Protein AF-A0A9X0GYL8-F1 (afdb_monomer_lite)

InterPro domains:
  IPR014158 Type IV secretion system protein VirB5-like [PF07996] (10-96)
  IPR023220 Type IV secretion system VirB5 superfamily [G3DSA:1.20.58.430] (1-98)

Sequence (113 aa):
RDRYGLTSDNASVQQKFDQMMSVADALERNYNASTERVKNAEFLRARLNEVTTPQQKEDLQLRYQQELIEQQNQQMRLANMQMLQQQQEKMENEKRAQDISDFYFGKSTVMPQ

Secondary structure (DSSP, 8-state):
-TTTT---SSHHHHHHHHHHHHHHHHHHHHHHHHHHHHHHHHHHHHHHTT--SHHHHHHHHHHHHHHHHHHHHHHHHHHHHHHHHHHHHHHHHHHHHHHHHHHHTTS--SPP-

Structure (mmCIF, N/CA/C/O backbone):
data_AF-A0A9X0GYL8-F1
#
_entry.id   AF-A0A9X0GYL8-F1
#
loop_
_atom_site.group_PDB
_atom_site.id
_atom_site.type_symbol
_atom_site.label_atom_id
_atom_site.label_alt_id
_atom_site.label_comp_id
_atom_site.label_asym_id
_atom_site.label_entity_id
_atom_site.label_seq_id
_atom_site.pdbx_PDB_ins_code
_atom_site.Cartn_x
_atom_site.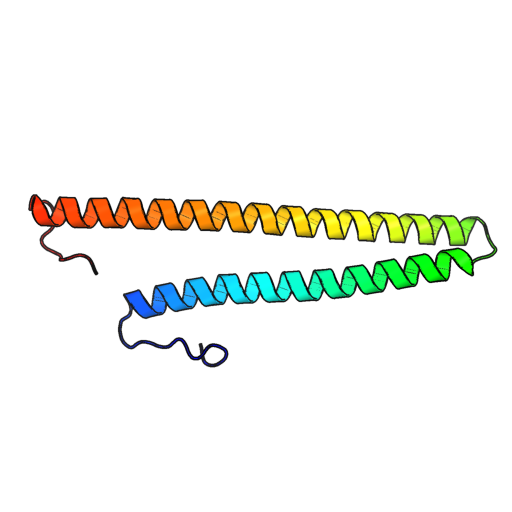Cartn_y
_atom_site.Cartn_z
_atom_site.occupancy
_atom_site.B_iso_or_equiv
_atom_site.auth_seq_id
_atom_site.auth_comp_id
_atom_site.auth_asym_id
_atom_site.auth_atom_id
_atom_site.pdbx_PDB_model_num
ATOM 1 N N . ARG A 1 1 ? -0.149 -13.325 -14.781 1.00 67.69 1 ARG A N 1
ATOM 2 C CA . ARG A 1 1 ? -0.140 -13.263 -16.261 1.00 67.69 1 ARG A CA 1
ATOM 3 C C . ARG A 1 1 ? -1.567 -13.326 -16.797 1.00 67.69 1 ARG A C 1
ATOM 5 O O . ARG A 1 1 ? -2.058 -12.274 -17.177 1.00 67.69 1 ARG A O 1
ATOM 12 N N . ASP A 1 2 ? -2.289 -14.441 -16.658 1.00 67.62 2 ASP A N 1
ATOM 13 C CA . ASP A 1 2 ? -3.685 -14.570 -17.143 1.00 67.62 2 ASP A CA 1
ATOM 14 C C . ASP A 1 2 ? -4.664 -13.554 -16.541 1.00 67.62 2 ASP A C 1
ATOM 16 O O . ASP A 1 2 ? -5.503 -13.010 -17.249 1.00 67.62 2 ASP A O 1
ATOM 20 N N . ARG A 1 3 ? -4.506 -13.225 -15.250 1.00 68.12 3 ARG A N 1
ATOM 21 C CA . ARG A 1 3 ? -5.352 -12.243 -14.547 1.00 68.12 3 ARG A CA 1
ATOM 22 C C . ARG A 1 3 ? -5.367 -10.855 -15.211 1.00 68.12 3 ARG A C 1
ATOM 24 O O . ARG A 1 3 ? -6.394 -10.192 -15.176 1.00 68.12 3 ARG A O 1
ATOM 31 N N . TYR A 1 4 ? -4.249 -10.428 -15.800 1.00 69.62 4 TYR A N 1
ATOM 32 C CA . TYR A 1 4 ? -4.100 -9.095 -16.400 1.00 69.62 4 TYR A CA 1
ATOM 33 C C . TYR A 1 4 ? -3.959 -9.136 -17.931 1.00 69.62 4 TYR A C 1
ATOM 35 O O . TYR A 1 4 ? -3.842 -8.089 -18.556 1.00 69.62 4 TYR A O 1
ATOM 43 N N . GLY A 1 5 ? -3.929 -10.325 -18.548 1.00 76.50 5 GLY A N 1
ATOM 44 C CA . GLY A 1 5 ? -3.756 -10.493 -19.998 1.00 76.50 5 GLY A CA 1
ATOM 45 C C . GLY A 1 5 ? -2.402 -10.023 -20.554 1.00 76.50 5 GLY A C 1
ATOM 46 O O . GLY A 1 5 ? -2.211 -10.003 -21.767 1.00 76.50 5 GLY A O 1
ATOM 47 N N . LEU A 1 6 ? -1.451 -9.648 -19.693 1.00 78.69 6 LEU A N 1
ATOM 48 C CA . LEU A 1 6 ? -0.151 -9.108 -20.089 1.00 78.69 6 LEU A CA 1
ATOM 49 C C . LEU A 1 6 ? 0.842 -10.243 -20.365 1.00 78.69 6 LEU A C 1
ATOM 51 O O . LEU A 1 6 ? 1.567 -10.703 -19.475 1.00 78.69 6 LEU A O 1
ATOM 55 N N . THR A 1 7 ? 0.843 -10.705 -21.615 1.00 81.94 7 THR A N 1
ATOM 56 C CA . THR A 1 7 ? 1.770 -11.721 -22.126 1.00 81.94 7 THR A CA 1
ATOM 57 C C . THR A 1 7 ? 2.453 -11.233 -23.403 1.00 81.94 7 THR A C 1
ATOM 59 O O . THR A 1 7 ? 1.838 -10.548 -24.217 1.00 81.94 7 THR A O 1
ATOM 62 N N . SER A 1 8 ? 3.744 -11.522 -23.555 1.00 82.81 8 SER A N 1
ATOM 63 C CA . SER A 1 8 ? 4.535 -11.189 -24.739 1.00 82.81 8 SER A CA 1
ATOM 64 C C . SER A 1 8 ? 5.595 -12.256 -24.985 1.00 82.81 8 SER A C 1
ATOM 66 O O . SER A 1 8 ? 6.232 -12.728 -24.045 1.00 82.81 8 SER A O 1
ATOM 68 N N . ASP A 1 9 ? 5.834 -12.578 -26.255 1.00 85.69 9 ASP A N 1
ATOM 69 C CA . ASP A 1 9 ? 6.914 -13.482 -26.667 1.00 85.69 9 ASP A CA 1
ATOM 70 C C . ASP A 1 9 ? 8.301 -12.816 -26.579 1.00 85.69 9 ASP A C 1
ATOM 72 O O . ASP A 1 9 ? 9.332 -13.489 -26.622 1.00 85.69 9 ASP A O 1
ATOM 76 N N . ASN A 1 10 ? 8.352 -11.486 -26.429 1.00 85.12 10 ASN A N 1
ATOM 77 C CA . ASN A 1 10 ? 9.593 -10.766 -26.168 1.00 85.12 10 ASN A CA 1
ATOM 78 C C . ASN A 1 10 ? 9.912 -10.806 -24.663 1.00 85.12 10 ASN A C 1
ATOM 80 O O . ASN A 1 10 ? 9.180 -10.249 -23.843 1.00 85.12 10 ASN A O 1
ATOM 84 N N . ALA A 1 11 ? 11.046 -11.416 -24.307 1.00 84.19 11 ALA A N 1
ATOM 85 C CA . ALA A 1 11 ? 11.466 -11.598 -22.917 1.00 84.19 11 ALA A CA 1
ATOM 86 C C . ALA A 1 11 ? 11.600 -10.278 -22.132 1.00 84.19 11 ALA A C 1
ATOM 88 O O . ALA A 1 11 ? 11.185 -10.206 -20.975 1.00 84.19 11 ALA A O 1
ATOM 89 N N . SER A 1 12 ? 12.124 -9.219 -22.754 1.00 79.75 12 SER A N 1
ATOM 90 C CA . SER A 1 12 ? 12.288 -7.906 -22.118 1.00 79.75 12 SER A CA 1
ATOM 91 C C . SER A 1 12 ? 10.946 -7.210 -21.877 1.00 79.75 12 SER A C 1
ATOM 93 O O . SER A 1 12 ? 10.754 -6.569 -20.843 1.00 79.75 12 SER A O 1
ATOM 95 N N . VAL A 1 13 ? 9.988 -7.365 -22.795 1.00 81.75 13 VAL A N 1
ATOM 96 C CA . VAL A 1 13 ? 8.614 -6.865 -22.617 1.00 81.75 13 VAL A CA 1
ATOM 97 C C . VAL A 1 13 ? 7.892 -7.659 -21.527 1.00 81.75 13 VAL A C 1
ATOM 99 O O . VAL A 1 13 ? 7.259 -7.068 -20.651 1.00 81.75 13 VAL A O 1
ATOM 102 N N . GLN A 1 14 ? 8.044 -8.985 -21.519 1.00 85.38 14 GLN A N 1
ATOM 103 C CA . GLN A 1 14 ? 7.439 -9.844 -20.505 1.00 85.38 14 GLN A CA 1
ATOM 104 C C . GLN A 1 14 ? 7.956 -9.530 -19.095 1.00 85.38 14 GLN A C 1
ATOM 106 O O . GLN A 1 14 ? 7.166 -9.495 -18.154 1.00 85.38 14 GLN A O 1
ATOM 111 N N . GLN A 1 15 ? 9.250 -9.239 -18.945 1.00 85.69 15 GLN A N 1
ATOM 112 C CA . GLN A 1 15 ? 9.834 -8.861 -17.658 1.00 85.69 15 GLN A CA 1
ATOM 113 C C . GLN A 1 15 ? 9.218 -7.567 -17.104 1.00 85.69 15 GLN A C 1
ATOM 115 O O . GLN A 1 15 ? 8.897 -7.494 -15.917 1.00 85.69 15 GLN A O 1
ATOM 120 N N . LYS A 1 16 ? 8.982 -6.567 -17.964 1.00 81.56 16 LYS A N 1
ATOM 121 C CA . LYS A 1 16 ? 8.291 -5.330 -17.563 1.00 81.56 16 LYS A CA 1
ATOM 122 C C . LYS A 1 16 ? 6.851 -5.594 -17.146 1.00 81.56 16 LYS A C 1
ATOM 124 O O . LYS A 1 16 ? 6.387 -5.035 -16.156 1.00 81.56 16 LYS A O 1
ATOM 129 N N . PHE A 1 17 ? 6.142 -6.457 -17.870 1.00 85.12 17 PHE A N 1
ATOM 130 C CA . PHE A 1 17 ? 4.794 -6.864 -17.479 1.00 85.12 17 PHE A CA 1
ATOM 131 C C . PHE A 1 17 ? 4.780 -7.567 -16.123 1.00 85.12 17 PHE A C 1
ATOM 133 O O . PHE A 1 17 ? 3.925 -7.261 -15.295 1.00 85.12 17 PHE A O 1
ATOM 140 N N . ASP A 1 18 ? 5.735 -8.457 -15.856 1.00 86.19 18 ASP A N 1
ATOM 141 C CA . ASP A 1 18 ? 5.843 -9.135 -14.561 1.00 86.19 18 ASP A CA 1
ATOM 142 C C . ASP A 1 18 ? 6.075 -8.151 -13.409 1.00 86.19 18 ASP A C 1
ATOM 144 O O . ASP A 1 18 ? 5.442 -8.267 -12.358 1.00 86.19 18 ASP A O 1
ATOM 148 N N . GLN A 1 19 ? 6.912 -7.138 -13.627 1.00 84.44 19 GLN A N 1
ATOM 149 C CA . GLN A 1 19 ? 7.153 -6.069 -12.661 1.00 84.44 19 GLN A CA 1
ATOM 150 C C . GLN A 1 19 ? 5.889 -5.238 -12.399 1.00 84.44 19 GLN A C 1
ATOM 152 O O . GLN A 1 19 ? 5.532 -5.017 -11.242 1.00 84.44 19 GLN A O 1
ATOM 157 N N . MET A 1 20 ? 5.156 -4.851 -13.448 1.00 82.44 20 MET A N 1
ATOM 158 C CA . MET A 1 20 ? 3.876 -4.146 -13.302 1.00 82.44 20 MET A CA 1
ATOM 159 C C . MET A 1 20 ? 2.842 -4.983 -12.540 1.00 82.44 20 MET A C 1
ATOM 161 O O . MET A 1 20 ? 2.172 -4.466 -11.648 1.00 82.44 20 MET A O 1
ATOM 165 N N . MET A 1 21 ? 2.734 -6.282 -12.842 1.00 86.50 21 MET A N 1
ATOM 166 C CA . MET A 1 21 ? 1.819 -7.185 -12.134 1.00 86.50 21 MET A CA 1
ATOM 167 C C . MET A 1 21 ? 2.193 -7.337 -10.658 1.00 86.50 21 MET A C 1
ATOM 169 O O . MET A 1 21 ? 1.312 -7.314 -9.806 1.00 86.50 21 MET A O 1
ATOM 173 N N . SER A 1 22 ? 3.486 -7.437 -10.337 1.00 85.44 22 SER A N 1
ATOM 174 C CA . SER A 1 22 ? 3.962 -7.473 -8.948 1.00 85.44 22 SER A CA 1
ATOM 175 C C . SER A 1 22 ? 3.535 -6.228 -8.166 1.00 85.44 22 SER A C 1
ATOM 177 O O . SER A 1 22 ? 3.098 -6.331 -7.019 1.00 85.44 22 SER A O 1
ATOM 179 N N . VAL A 1 23 ? 3.660 -5.044 -8.774 1.00 84.56 23 VAL A N 1
ATOM 180 C CA . VAL A 1 23 ? 3.239 -3.778 -8.153 1.00 84.56 23 VAL A CA 1
ATOM 181 C C . VAL A 1 23 ? 1.718 -3.730 -7.997 1.00 84.56 23 VAL A C 1
ATOM 183 O O . VAL A 1 23 ? 1.228 -3.370 -6.926 1.00 84.56 23 VAL A O 1
ATOM 186 N N . ALA A 1 24 ? 0.967 -4.142 -9.021 1.00 84.81 24 ALA A N 1
ATOM 187 C CA . ALA A 1 24 ? -0.493 -4.196 -8.981 1.00 84.81 24 ALA A CA 1
ATOM 188 C C . ALA A 1 24 ? -1.007 -5.139 -7.880 1.00 84.81 24 ALA A C 1
ATOM 190 O O . ALA A 1 24 ? -1.858 -4.743 -7.087 1.00 84.81 24 ALA A O 1
ATOM 191 N N . ASP A 1 25 ? -0.435 -6.338 -7.755 1.00 87.25 25 ASP A N 1
ATOM 192 C CA . ASP A 1 25 ? -0.805 -7.297 -6.711 1.00 87.25 25 ASP A CA 1
ATOM 193 C C . ASP A 1 25 ? -0.484 -6.763 -5.304 1.00 87.25 25 ASP A C 1
ATOM 195 O O . ASP A 1 25 ? -1.255 -6.960 -4.361 1.00 87.25 25 ASP A O 1
ATOM 199 N N . ALA A 1 26 ? 0.642 -6.059 -5.137 1.00 86.00 26 ALA A N 1
ATOM 200 C CA . ALA A 1 26 ? 0.987 -5.418 -3.869 1.00 86.00 26 ALA A CA 1
ATOM 201 C C . ALA A 1 26 ? 0.011 -4.281 -3.515 1.00 86.00 26 ALA A C 1
ATOM 203 O O . ALA A 1 26 ? -0.393 -4.151 -2.354 1.00 86.00 26 ALA A O 1
ATOM 204 N N . LEU A 1 27 ? -0.396 -3.478 -4.501 1.00 86.75 27 LEU A N 1
ATOM 205 C CA . LEU A 1 27 ? -1.406 -2.430 -4.340 1.00 86.75 27 LEU A CA 1
ATOM 206 C C . LEU A 1 27 ? -2.776 -3.016 -3.984 1.00 86.75 27 LEU A C 1
ATOM 208 O O . LEU A 1 27 ? -3.396 -2.549 -3.031 1.00 86.75 27 LEU A O 1
ATOM 212 N N . GLU A 1 28 ? -3.216 -4.065 -4.681 1.00 88.38 28 GLU A N 1
ATOM 213 C CA . GLU A 1 28 ? -4.493 -4.746 -4.433 1.00 88.38 28 GLU A CA 1
ATOM 214 C C . GLU A 1 28 ? -4.550 -5.312 -3.006 1.00 88.38 28 GLU A C 1
ATOM 216 O O . GLU A 1 28 ? -5.512 -5.077 -2.271 1.00 88.38 28 GLU A O 1
ATOM 221 N N . ARG A 1 29 ? -3.484 -5.989 -2.555 1.00 88.69 29 ARG A N 1
ATOM 222 C CA . ARG A 1 29 ? -3.397 -6.498 -1.175 1.00 88.69 29 ARG A CA 1
ATOM 223 C C . ARG A 1 29 ? -3.463 -5.380 -0.141 1.00 88.69 29 ARG A C 1
ATOM 225 O O . ARG A 1 29 ? -4.156 -5.528 0.864 1.00 88.69 29 ARG A O 1
ATOM 232 N N . ASN A 1 30 ? -2.760 -4.269 -0.371 1.00 86.69 30 ASN A N 1
ATOM 233 C CA . ASN A 1 30 ? -2.813 -3.122 0.537 1.00 86.69 30 ASN A CA 1
ATOM 234 C C . ASN A 1 30 ? -4.202 -2.471 0.552 1.00 86.69 30 ASN A C 1
ATOM 236 O O . ASN A 1 30 ? -4.684 -2.116 1.626 1.00 86.69 30 ASN A O 1
ATOM 240 N N . TYR A 1 31 ? -4.862 -2.350 -0.602 1.00 86.56 31 TYR A N 1
ATOM 241 C CA . TYR A 1 31 ? -6.219 -1.814 -0.704 1.00 86.56 31 TYR A CA 1
ATOM 242 C C . TYR A 1 31 ? -7.230 -2.673 0.065 1.00 86.56 31 TYR A C 1
ATOM 244 O O . TYR A 1 31 ? -7.992 -2.152 0.884 1.00 86.56 31 TYR A O 1
ATOM 252 N N . ASN A 1 32 ? -7.191 -3.993 -0.134 1.00 90.69 32 ASN A N 1
ATOM 253 C CA . ASN A 1 32 ? -8.070 -4.927 0.567 1.00 90.69 32 ASN A CA 1
ATOM 254 C C . ASN A 1 32 ? -7.836 -4.870 2.083 1.00 90.69 32 ASN A C 1
ATOM 256 O O . ASN A 1 32 ? -8.783 -4.688 2.847 1.00 90.69 32 ASN A O 1
ATOM 260 N N . ALA A 1 33 ? -6.572 -4.910 2.515 1.00 90.19 33 ALA A N 1
ATOM 261 C CA . ALA A 1 33 ? -6.223 -4.828 3.929 1.00 90.19 33 ALA A CA 1
ATOM 262 C C . ALA A 1 33 ? -6.613 -3.479 4.561 1.00 90.19 33 ALA A C 1
ATOM 264 O O . ALA A 1 33 ? -6.974 -3.433 5.733 1.00 90.19 33 ALA A O 1
ATOM 265 N N . SER A 1 34 ? -6.536 -2.370 3.821 1.00 87.19 34 SER A N 1
ATOM 266 C CA . SER A 1 34 ? -6.979 -1.059 4.313 1.00 87.19 34 SER A CA 1
ATOM 267 C C . SER A 1 34 ? -8.500 -0.996 4.445 1.00 87.19 34 SER A C 1
ATOM 269 O O . SER A 1 34 ? -9.016 -0.522 5.456 1.00 87.19 34 SER A O 1
ATOM 271 N N . THR A 1 35 ? -9.220 -1.557 3.473 1.00 90.00 35 THR A N 1
ATOM 272 C CA . THR A 1 35 ? -10.686 -1.635 3.491 1.00 90.00 35 THR A CA 1
ATOM 273 C C . THR A 1 35 ? -11.194 -2.437 4.689 1.00 90.00 35 THR A C 1
ATOM 275 O O . THR A 1 35 ? -12.140 -2.019 5.356 1.00 90.00 35 THR A O 1
ATOM 278 N N . GLU A 1 36 ? -10.568 -3.575 4.998 1.00 93.06 36 GLU A N 1
ATOM 279 C CA . GLU A 1 36 ? -10.916 -4.375 6.179 1.00 93.06 36 GLU A CA 1
ATOM 280 C C . GLU A 1 36 ? -10.642 -3.629 7.489 1.00 93.06 36 GLU A C 1
ATOM 282 O O . GLU A 1 36 ? -11.483 -3.642 8.385 1.00 93.06 36 GLU A O 1
ATOM 287 N N . ARG A 1 37 ? -9.520 -2.909 7.591 1.00 90.38 37 ARG A N 1
ATOM 288 C CA . ARG A 1 37 ? -9.190 -2.130 8.796 1.00 90.38 37 ARG A CA 1
ATOM 289 C C . ARG A 1 37 ? -10.154 -0.985 9.048 1.00 90.38 37 ARG A C 1
ATOM 291 O O . ARG A 1 37 ? -10.556 -0.777 10.187 1.00 90.38 37 ARG A O 1
ATOM 298 N N . VAL A 1 38 ? -10.590 -0.286 7.998 1.00 90.62 38 VAL A N 1
ATOM 299 C CA . VAL A 1 38 ? -11.629 0.747 8.130 1.00 90.62 38 VAL A CA 1
ATOM 300 C C . VAL A 1 38 ? -12.921 0.136 8.678 1.00 90.62 38 VAL A C 1
ATOM 302 O O . VAL A 1 38 ? -13.472 0.658 9.645 1.00 90.62 38 VAL A O 1
ATOM 305 N N . LYS A 1 39 ? -13.356 -1.015 8.148 1.00 93.88 39 LYS A N 1
ATOM 306 C CA . LYS A 1 39 ? -14.536 -1.730 8.668 1.00 93.88 39 LYS A CA 1
ATOM 307 C C . LYS A 1 39 ? -14.364 -2.141 10.134 1.00 93.88 39 LYS A C 1
ATOM 309 O O . LYS A 1 39 ? -15.287 -1.971 10.930 1.00 93.88 39 LYS A O 1
ATOM 314 N N . ASN A 1 40 ? -13.189 -2.646 10.513 1.00 93.88 40 ASN A N 1
ATOM 315 C CA . ASN A 1 40 ? -12.892 -3.008 11.901 1.00 93.88 40 ASN A CA 1
ATOM 316 C C . ASN A 1 40 ? -12.930 -1.784 12.823 1.00 93.88 40 ASN A C 1
ATOM 318 O O . ASN A 1 40 ? -13.540 -1.837 13.890 1.00 93.88 40 ASN A O 1
ATOM 322 N N . ALA A 1 41 ? -12.328 -0.669 12.408 1.00 91.69 41 ALA A N 1
ATOM 323 C CA . ALA A 1 41 ? -12.335 0.576 13.164 1.00 91.69 41 ALA A CA 1
ATOM 324 C C . ALA A 1 41 ? -13.764 1.114 13.356 1.00 91.69 41 ALA A C 1
ATOM 326 O O . ALA A 1 41 ? -14.123 1.532 14.459 1.00 91.69 41 ALA A O 1
ATOM 327 N N . GLU A 1 42 ? -14.609 1.050 12.323 1.00 92.62 42 GLU A N 1
ATOM 328 C CA . GLU A 1 42 ? -16.029 1.411 12.415 1.00 92.62 42 GLU A CA 1
ATOM 329 C C . GLU A 1 42 ? -16.787 0.520 13.405 1.00 92.62 42 GLU A C 1
ATOM 331 O O . GLU A 1 42 ? -17.531 1.032 14.248 1.0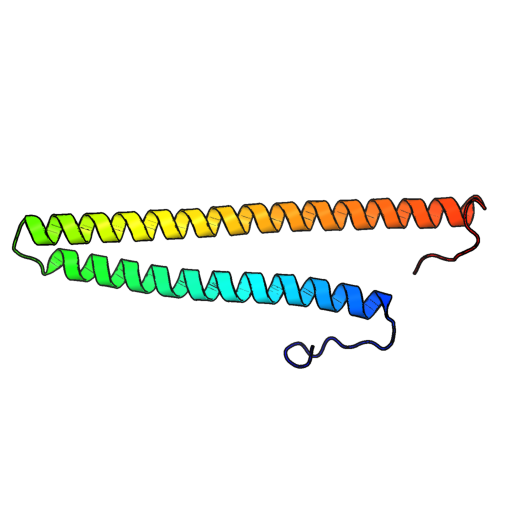0 92.62 42 GLU A O 1
ATOM 336 N N . PHE A 1 43 ? -16.558 -0.795 13.356 1.00 94.56 43 PHE A N 1
ATOM 337 C CA . PHE A 1 43 ? -17.149 -1.748 14.294 1.00 94.56 43 PHE A CA 1
ATOM 338 C C . PHE A 1 43 ? -16.714 -1.478 15.741 1.00 94.56 43 PHE A C 1
ATOM 340 O O . PHE A 1 43 ? -17.552 -1.416 16.643 1.00 94.56 43 PHE A O 1
ATOM 347 N N . LEU A 1 44 ? -15.416 -1.262 15.975 1.00 93.44 44 LEU A N 1
ATOM 348 C CA . LEU A 1 44 ? -14.877 -0.927 17.296 1.00 93.44 44 LEU A CA 1
ATOM 349 C C . LEU A 1 44 ? -15.472 0.383 17.824 1.00 93.44 44 LEU A C 1
ATOM 351 O O . LEU A 1 44 ? -15.850 0.462 18.993 1.00 93.44 44 LEU A O 1
ATOM 355 N N . ARG A 1 45 ? -15.625 1.390 16.956 1.00 91.12 45 ARG A N 1
ATOM 356 C CA . ARG A 1 45 ? -16.253 2.668 17.308 1.00 91.12 45 ARG A CA 1
ATOM 357 C C . ARG A 1 45 ? -17.723 2.504 17.689 1.00 91.12 45 ARG A C 1
ATOM 359 O O . ARG A 1 45 ? -18.165 3.137 18.642 1.00 91.12 45 ARG A O 1
ATOM 366 N N . ALA A 1 46 ? -18.477 1.670 16.975 1.00 94.12 46 ALA A N 1
ATOM 367 C CA . ALA A 1 46 ? -19.862 1.372 17.337 1.00 94.12 46 ALA A CA 1
ATOM 368 C C . ALA A 1 46 ? -19.936 0.688 18.712 1.00 94.12 46 ALA A C 1
ATOM 370 O O . ALA A 1 46 ? -20.679 1.132 19.585 1.00 94.12 46 ALA A O 1
ATOM 371 N N . ARG A 1 47 ? -19.079 -0.312 18.948 1.00 92.75 47 ARG A N 1
ATOM 372 C CA . ARG A 1 47 ? -19.012 -1.064 20.210 1.00 92.75 47 ARG A CA 1
ATOM 373 C C . ARG A 1 47 ? -18.623 -0.196 21.410 1.00 92.75 47 ARG A C 1
ATOM 375 O O . ARG A 1 47 ? -19.121 -0.415 22.511 1.00 92.75 47 ARG A O 1
ATOM 382 N N . LEU A 1 48 ? -17.772 0.813 21.204 1.00 90.50 48 LEU A N 1
ATOM 383 C CA . LEU A 1 48 ? -17.403 1.794 22.234 1.00 90.50 48 LEU A CA 1
ATOM 384 C C . LEU A 1 48 ? -18.611 2.559 22.802 1.00 90.50 48 LEU A C 1
ATOM 386 O O . LEU A 1 48 ? -18.549 3.001 23.948 1.00 90.50 48 LEU A O 1
ATOM 390 N N . ASN A 1 49 ? -19.695 2.696 22.032 1.00 88.31 49 ASN A N 1
ATOM 391 C CA . ASN A 1 49 ? -20.932 3.336 22.488 1.00 88.31 49 ASN A CA 1
ATOM 392 C C . ASN A 1 49 ? -21.860 2.380 23.256 1.00 88.31 49 ASN A C 1
ATOM 394 O O . ASN A 1 49 ? -22.768 2.840 23.942 1.00 88.31 49 ASN A O 1
ATOM 398 N N . GLU A 1 50 ? -21.651 1.067 23.139 1.00 92.31 50 GLU A N 1
ATOM 399 C CA . GLU A 1 50 ? -22.499 0.033 23.748 1.00 92.31 50 GLU A CA 1
ATOM 400 C C . GLU A 1 50 ? -21.947 -0.473 25.086 1.00 92.31 50 GLU A C 1
ATOM 402 O O . GLU A 1 50 ? -22.703 -0.939 25.939 1.00 9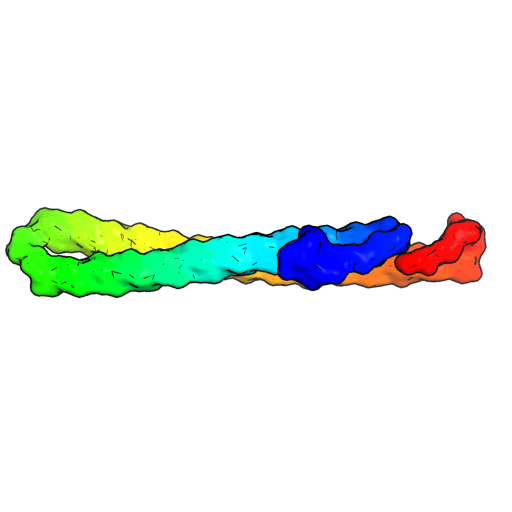2.31 50 GLU A O 1
ATOM 407 N N . VAL A 1 51 ? -20.627 -0.410 25.287 1.00 91.88 51 VAL A N 1
ATOM 408 C CA . VAL A 1 51 ? -19.997 -0.911 26.513 1.00 91.88 51 VAL A CA 1
ATOM 409 C C . VAL A 1 51 ? -20.289 -0.027 27.720 1.00 91.88 51 VAL A C 1
ATOM 411 O O . VAL A 1 51 ? -20.193 1.197 27.675 1.00 91.88 51 VAL A O 1
ATOM 414 N N . THR A 1 52 ? -20.603 -0.675 28.837 1.00 88.56 52 THR A N 1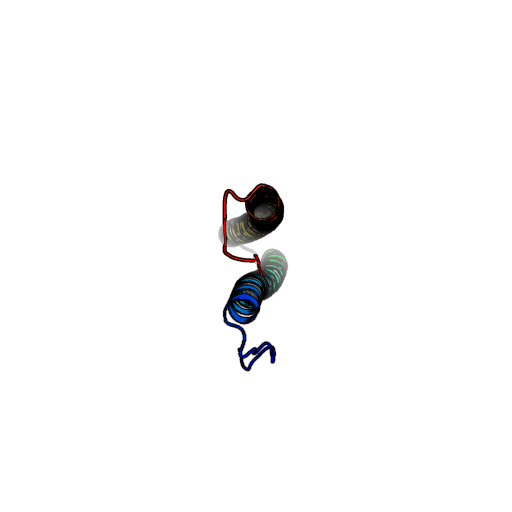
ATOM 415 C CA . THR A 1 52 ? -21.025 -0.007 30.075 1.00 88.56 52 THR A CA 1
ATOM 416 C C . THR A 1 52 ? -19.949 -0.020 31.153 1.00 88.56 52 THR A C 1
ATOM 418 O O . THR A 1 52 ? -19.951 0.839 32.034 1.00 88.56 52 THR A O 1
ATOM 421 N N . THR A 1 53 ? -19.010 -0.969 31.094 1.00 94.12 53 THR A N 1
ATOM 422 C CA . THR A 1 53 ? -17.945 -1.082 32.096 1.00 94.12 53 THR A CA 1
ATOM 423 C C . THR A 1 53 ? -16.702 -0.284 31.685 1.00 94.12 53 THR A C 1
ATOM 425 O O . THR A 1 53 ? -16.325 -0.303 30.507 1.00 94.12 53 THR A O 1
ATOM 428 N N . PRO A 1 54 ? -16.008 0.379 32.632 1.00 91.75 54 PRO A N 1
ATOM 429 C CA . PRO A 1 54 ? -14.778 1.114 32.330 1.00 91.75 54 PRO A CA 1
ATOM 430 C C . PRO A 1 54 ? -13.702 0.246 31.665 1.00 91.75 54 PRO A C 1
ATOM 432 O O . PRO A 1 54 ? -13.081 0.669 30.696 1.00 91.75 54 PRO A O 1
ATOM 435 N N . GLN A 1 55 ? -13.539 -0.994 32.130 1.00 93.06 55 GLN A N 1
ATOM 436 C CA . GLN A 1 55 ? -12.489 -1.893 31.652 1.00 93.06 55 GLN A CA 1
ATOM 437 C C . GLN A 1 55 ? -12.718 -2.366 30.209 1.00 93.06 55 GLN A C 1
ATOM 439 O O . GLN A 1 55 ? -11.777 -2.444 29.425 1.00 93.06 55 GLN A O 1
ATOM 444 N N . GLN A 1 56 ? -13.970 -2.624 29.818 1.00 92.25 56 GLN A N 1
ATOM 445 C CA . GLN A 1 56 ? -14.296 -2.942 28.422 1.00 92.25 56 GLN A CA 1
ATOM 446 C C . GLN A 1 56 ? -14.093 -1.737 27.502 1.00 92.25 56 GLN A C 1
ATOM 448 O O . GLN A 1 56 ? -13.672 -1.900 26.358 1.00 92.25 56 GLN A O 1
ATOM 453 N N . LYS A 1 57 ? -14.390 -0.529 27.992 1.00 93.38 57 LYS A N 1
ATOM 454 C CA . LYS A 1 57 ? -14.161 0.704 27.237 1.00 93.38 57 LYS A CA 1
ATOM 455 C C . LYS A 1 57 ? -12.674 0.937 26.995 1.00 93.38 57 LYS A C 1
ATOM 457 O O . LYS A 1 57 ? -12.304 1.285 25.879 1.00 93.38 57 LYS A O 1
ATOM 462 N N . GLU A 1 58 ? -11.842 0.695 28.003 1.00 94.25 58 GLU A N 1
ATOM 463 C CA . GLU A 1 58 ? -10.387 0.790 27.886 1.00 94.25 58 GLU A CA 1
ATOM 464 C C . GLU A 1 58 ? -9.828 -0.224 26.877 1.00 94.25 58 GLU A C 1
ATOM 466 O O . GLU A 1 58 ? -9.136 0.184 25.946 1.00 94.25 58 GLU A O 1
ATOM 471 N N . ASP A 1 59 ? -10.197 -1.509 26.972 1.00 94.00 59 ASP A N 1
ATOM 472 C CA . ASP A 1 59 ? -9.746 -2.533 26.009 1.00 94.00 59 ASP A CA 1
ATOM 473 C C . ASP A 1 59 ? -10.161 -2.186 24.570 1.00 94.00 59 ASP A C 1
ATOM 475 O O . ASP A 1 59 ? -9.352 -2.237 23.642 1.00 94.00 59 ASP A O 1
ATOM 479 N N . LEU A 1 60 ? -11.412 -1.760 24.366 1.00 94.12 60 LEU A N 1
ATOM 480 C CA . LEU A 1 60 ? -11.884 -1.348 23.043 1.00 94.12 60 LEU A CA 1
ATOM 481 C C . LEU A 1 60 ? -11.179 -0.093 22.530 1.00 94.12 60 LEU A C 1
ATOM 483 O O . LEU A 1 60 ? -10.887 -0.005 21.338 1.00 94.12 60 LEU A O 1
ATOM 487 N N . GLN A 1 61 ? -10.888 0.870 23.404 1.00 92.44 61 GLN A N 1
ATOM 488 C CA . GLN A 1 61 ? -10.165 2.079 23.032 1.00 92.44 61 GLN A CA 1
ATOM 489 C C . GLN A 1 61 ? -8.718 1.758 22.638 1.00 92.44 61 GLN A C 1
ATOM 491 O O . GLN A 1 61 ? -8.217 2.336 21.672 1.00 92.44 61 GLN A O 1
ATOM 496 N N . LEU A 1 62 ? -8.069 0.815 23.328 1.00 95.44 62 LEU A N 1
ATOM 497 C CA . LEU A 1 62 ? -6.740 0.317 22.971 1.00 95.44 62 LEU A CA 1
ATOM 498 C C . LEU A 1 62 ? -6.753 -0.380 21.607 1.00 95.44 62 LEU A C 1
ATOM 500 O O . LEU A 1 62 ? -5.936 -0.051 20.748 1.00 95.44 62 LEU A O 1
ATOM 504 N N . ARG A 1 63 ? -7.718 -1.276 21.360 1.00 94.56 63 ARG A N 1
ATOM 505 C CA . ARG A 1 63 ? -7.878 -1.932 20.048 1.00 94.56 63 ARG A CA 1
ATOM 506 C C . ARG A 1 63 ? -8.126 -0.925 18.930 1.00 94.56 63 ARG A C 1
ATOM 508 O O . ARG A 1 63 ? -7.546 -1.042 17.857 1.00 94.56 63 ARG A O 1
ATOM 515 N N . TYR A 1 64 ? -8.959 0.083 19.177 1.00 92.88 64 TYR A N 1
ATOM 516 C CA . TYR A 1 64 ? -9.230 1.134 18.198 1.00 92.88 64 TYR A CA 1
ATOM 517 C C . TYR A 1 64 ? -7.974 1.959 17.882 1.00 92.88 64 TYR A C 1
ATOM 519 O O . TYR A 1 64 ? -7.690 2.226 16.716 1.00 92.88 64 TYR A O 1
ATOM 527 N N . GLN A 1 65 ? -7.176 2.314 18.896 1.00 93.19 65 GLN A N 1
ATOM 528 C CA . GLN A 1 65 ? -5.879 2.966 18.680 1.00 93.19 65 GLN A CA 1
ATOM 529 C C . GLN A 1 65 ? -4.916 2.082 17.883 1.00 93.19 65 GLN A C 1
ATOM 531 O O . GLN A 1 65 ? -4.234 2.580 16.989 1.00 93.19 65 GLN A O 1
ATOM 536 N N . GLN A 1 66 ? -4.882 0.778 18.167 1.00 94.00 66 GLN A N 1
ATOM 537 C CA . GLN A 1 66 ? -4.061 -0.167 17.417 1.00 94.00 66 GLN A CA 1
ATOM 538 C C . GLN A 1 66 ? -4.458 -0.214 15.934 1.00 94.00 66 GLN A C 1
ATOM 540 O O . GLN A 1 66 ? -3.579 -0.156 15.078 1.00 94.00 66 GLN A O 1
ATOM 545 N N . GLU A 1 67 ? -5.757 -0.246 15.618 1.00 92.69 67 GLU A N 1
ATOM 546 C CA . GLU A 1 67 ? -6.239 -0.205 14.227 1.00 92.69 67 GLU A CA 1
ATOM 547 C C . GLU A 1 67 ? -5.834 1.091 13.505 1.00 92.69 67 GLU A C 1
ATOM 549 O O . GLU A 1 67 ? -5.402 1.051 12.352 1.00 92.69 67 GLU A O 1
ATOM 554 N N . LEU A 1 68 ? -5.881 2.240 14.189 1.00 90.62 68 LEU A N 1
ATOM 555 C CA . LEU A 1 68 ? -5.416 3.513 13.623 1.00 90.62 68 LEU A CA 1
ATOM 556 C C . LEU A 1 68 ? -3.910 3.506 13.320 1.00 90.62 68 LEU A C 1
ATOM 558 O O . LEU A 1 68 ? -3.495 3.959 12.252 1.00 90.62 68 LEU A O 1
ATOM 562 N N . ILE A 1 69 ? -3.090 2.970 14.229 1.00 93.69 69 ILE A N 1
ATOM 563 C CA . ILE A 1 69 ? -1.640 2.824 14.015 1.00 93.69 69 ILE A CA 1
ATOM 564 C C . ILE A 1 69 ? -1.377 1.901 12.824 1.00 93.69 69 ILE A C 1
ATOM 566 O O . ILE A 1 69 ? -0.554 2.195 11.958 1.00 93.69 69 ILE A O 1
ATOM 570 N N . GLU A 1 70 ? -2.104 0.793 12.738 1.00 90.94 70 GLU A N 1
ATOM 571 C CA . GLU A 1 70 ? -1.998 -0.144 11.630 1.00 90.94 70 GLU A CA 1
ATOM 572 C C . GLU A 1 70 ? -2.393 0.485 10.286 1.00 90.94 70 GLU A C 1
ATOM 574 O O . GLU A 1 70 ? -1.738 0.235 9.266 1.00 90.94 70 GLU A O 1
ATOM 579 N N . GLN A 1 71 ? -3.417 1.337 10.266 1.00 89.06 71 GLN A N 1
ATOM 580 C CA . GLN A 1 71 ? -3.785 2.122 9.090 1.00 89.06 71 GLN A CA 1
ATOM 581 C C . GLN A 1 71 ? -2.681 3.124 8.707 1.00 89.06 71 GLN A C 1
ATOM 583 O O . GLN A 1 71 ? -2.322 3.226 7.532 1.00 89.06 71 GLN A O 1
ATOM 588 N N . GLN A 1 72 ? -2.082 3.818 9.678 1.00 90.94 72 GLN A N 1
ATOM 589 C CA . GLN A 1 72 ? -0.956 4.725 9.430 1.00 90.94 72 GLN A CA 1
ATOM 590 C C . GLN A 1 72 ? 0.264 3.973 8.875 1.00 90.94 72 GLN A C 1
ATOM 592 O O . GLN A 1 72 ? 0.893 4.415 7.912 1.00 90.94 72 GLN A O 1
ATOM 597 N N . ASN A 1 73 ? 0.562 2.792 9.418 1.00 91.06 73 ASN A N 1
ATOM 598 C CA . ASN A 1 73 ? 1.626 1.923 8.921 1.00 91.06 73 ASN A CA 1
ATOM 599 C C . ASN A 1 73 ? 1.386 1.507 7.462 1.00 91.06 73 ASN A C 1
ATOM 601 O O . ASN A 1 73 ? 2.331 1.474 6.673 1.00 91.06 73 ASN A O 1
ATOM 605 N N . GLN A 1 74 ? 0.140 1.221 7.068 1.00 88.56 74 GLN A N 1
ATOM 606 C CA . GLN A 1 74 ? -0.203 0.964 5.662 1.00 88.56 74 GLN A CA 1
ATOM 607 C C . GLN A 1 74 ? 0.050 2.181 4.772 1.00 88.56 74 GLN A C 1
ATOM 609 O O . GLN A 1 74 ? 0.655 2.030 3.712 1.00 88.56 74 GLN A O 1
ATOM 614 N N . GLN A 1 75 ? -0.358 3.377 5.203 1.00 89.19 75 GLN A N 1
ATOM 615 C CA . GLN A 1 75 ? -0.117 4.610 4.446 1.00 89.19 75 GLN A CA 1
ATOM 616 C C . GLN A 1 75 ? 1.380 4.867 4.243 1.00 89.19 75 GLN A C 1
ATOM 618 O O . GLN A 1 75 ? 1.804 5.159 3.125 1.00 89.19 75 GLN A O 1
ATOM 623 N N . MET A 1 76 ? 2.197 4.679 5.285 1.00 90.81 76 MET A N 1
ATOM 624 C CA . MET A 1 76 ? 3.654 4.805 5.174 1.00 90.81 76 MET A CA 1
ATOM 625 C C . MET A 1 76 ? 4.251 3.777 4.209 1.00 90.81 76 MET A C 1
ATOM 627 O O . MET A 1 76 ? 5.096 4.123 3.386 1.00 90.81 76 MET A O 1
ATOM 631 N N . ARG A 1 77 ? 3.798 2.516 4.260 1.00 86.56 77 ARG A N 1
ATOM 632 C CA . ARG A 1 77 ? 4.260 1.481 3.319 1.00 86.56 77 ARG A CA 1
ATOM 633 C C . ARG A 1 77 ? 3.916 1.824 1.872 1.00 86.56 77 ARG A C 1
ATOM 635 O O . ARG A 1 77 ? 4.763 1.638 1.004 1.00 86.56 77 ARG A O 1
ATOM 642 N N . LEU A 1 78 ? 2.718 2.348 1.617 1.00 88.06 78 LEU A N 1
ATOM 643 C CA . LEU A 1 78 ? 2.306 2.787 0.282 1.00 88.06 78 LEU A CA 1
ATOM 644 C C . LEU A 1 78 ? 3.158 3.957 -0.222 1.00 88.06 78 LEU A C 1
ATOM 646 O O . LEU A 1 78 ? 3.633 3.909 -1.354 1.00 88.06 78 LEU A O 1
ATOM 650 N N . ALA A 1 79 ? 3.412 4.961 0.620 1.00 89.88 79 ALA A N 1
ATOM 651 C CA . ALA A 1 79 ? 4.276 6.086 0.268 1.00 89.88 79 ALA A CA 1
ATOM 652 C C . ALA A 1 79 ? 5.713 5.630 -0.049 1.00 89.88 79 ALA A C 1
ATOM 654 O O . ALA A 1 79 ? 6.289 6.029 -1.061 1.00 89.88 79 ALA A O 1
ATOM 655 N N . ASN A 1 80 ? 6.274 4.731 0.767 1.00 87.44 80 ASN A N 1
ATOM 656 C CA . ASN A 1 80 ? 7.599 4.157 0.522 1.00 87.44 80 ASN A CA 1
ATOM 657 C C . ASN A 1 80 ? 7.637 3.346 -0.777 1.00 87.44 80 ASN A C 1
ATOM 659 O O . ASN A 1 80 ? 8.596 3.444 -1.536 1.00 87.44 80 ASN A O 1
ATOM 663 N N . MET A 1 81 ? 6.591 2.570 -1.059 1.00 87.44 81 MET A N 1
ATOM 664 C CA . MET A 1 81 ? 6.491 1.805 -2.299 1.00 87.44 81 MET A CA 1
ATOM 665 C C . MET A 1 81 ? 6.436 2.718 -3.530 1.00 87.44 81 MET A C 1
ATOM 667 O O . MET A 1 81 ? 7.150 2.463 -4.495 1.00 87.44 81 MET A O 1
ATOM 671 N N . GLN A 1 82 ? 5.658 3.804 -3.487 1.00 87.00 82 GLN A N 1
ATOM 672 C CA . GLN A 1 82 ? 5.620 4.800 -4.566 1.00 87.00 82 GLN A CA 1
ATOM 673 C C . GLN A 1 82 ? 6.991 5.447 -4.789 1.00 87.00 82 GLN A C 1
ATOM 675 O O . GLN A 1 82 ? 7.428 5.602 -5.927 1.00 87.00 82 GLN A O 1
ATOM 680 N N . MET A 1 83 ? 7.696 5.779 -3.707 1.00 90.31 83 MET A N 1
ATOM 681 C CA . MET A 1 83 ? 9.045 6.338 -3.783 1.00 90.31 83 MET A CA 1
ATOM 682 C C . MET A 1 83 ? 10.039 5.353 -4.412 1.00 90.31 83 MET A C 1
ATOM 684 O O . MET A 1 83 ? 10.821 5.738 -5.280 1.00 90.31 83 MET A O 1
ATOM 688 N N . LEU A 1 84 ? 9.994 4.080 -4.008 1.00 88.62 84 LEU A N 1
ATOM 689 C CA . LEU A 1 84 ? 10.840 3.027 -4.575 1.00 88.62 84 LEU A CA 1
ATOM 690 C C . LEU A 1 84 ? 10.553 2.815 -6.063 1.00 88.62 84 LEU A C 1
ATOM 692 O O . LEU A 1 84 ? 11.491 2.699 -6.846 1.00 88.62 84 LEU A O 1
ATOM 696 N N . GLN A 1 85 ? 9.279 2.826 -6.461 1.00 86.12 85 GLN A N 1
ATOM 697 C CA . GLN A 1 85 ? 8.889 2.717 -7.864 1.00 86.12 85 GLN A CA 1
ATOM 698 C C . GLN A 1 85 ? 9.454 3.879 -8.694 1.00 86.12 85 GLN A C 1
ATOM 700 O O . GLN A 1 85 ? 10.067 3.648 -9.732 1.00 86.12 85 GLN A O 1
ATOM 705 N N . GLN A 1 86 ? 9.332 5.119 -8.212 1.00 89.50 86 GLN A N 1
ATOM 706 C CA . GLN A 1 86 ? 9.890 6.292 -8.897 1.00 89.50 86 GLN A CA 1
ATOM 707 C C . GLN A 1 86 ? 11.417 6.223 -9.027 1.00 89.50 86 GLN A C 1
ATOM 709 O 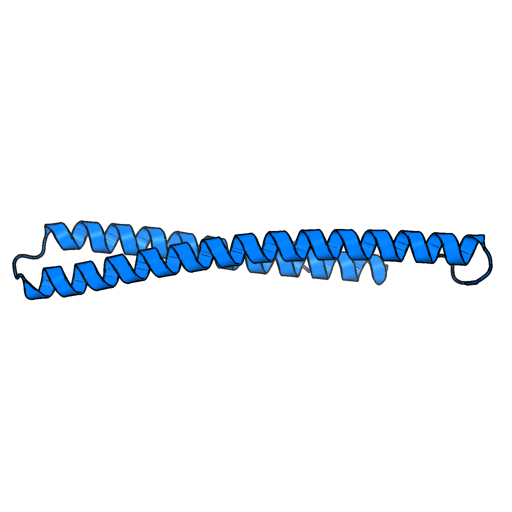O . GLN A 1 86 ? 11.972 6.564 -10.072 1.00 89.50 86 GLN A O 1
ATOM 714 N N . GLN A 1 87 ? 12.116 5.774 -7.978 1.00 89.50 87 GLN A N 1
ATOM 715 C CA . GLN A 1 87 ? 13.566 5.572 -8.040 1.00 89.50 87 GLN A CA 1
ATOM 716 C C . GLN A 1 87 ? 13.938 4.489 -9.052 1.00 89.50 87 GLN A C 1
ATOM 718 O O . GLN A 1 87 ? 14.893 4.662 -9.807 1.00 89.50 87 GLN A O 1
ATOM 723 N N . GLN A 1 88 ? 13.178 3.395 -9.092 1.00 87.25 88 GLN A N 1
ATOM 724 C CA . GLN A 1 88 ? 13.398 2.311 -10.037 1.00 87.25 88 GLN A CA 1
ATOM 725 C C . GLN A 1 88 ? 13.205 2.772 -11.486 1.00 87.25 88 GLN A C 1
ATOM 727 O O . GLN A 1 88 ? 14.097 2.564 -12.304 1.00 87.25 88 GLN A O 1
ATOM 732 N N . GLU A 1 89 ? 12.114 3.478 -11.787 1.00 86.94 89 GLU A N 1
ATOM 733 C CA . GLU A 1 89 ? 11.859 4.051 -13.116 1.00 86.94 89 GLU A CA 1
ATOM 734 C C . GLU A 1 89 ? 12.970 5.023 -13.539 1.00 86.94 89 GLU A C 1
ATOM 736 O O . GLU A 1 89 ? 13.430 5.000 -14.684 1.00 86.94 89 GLU A O 1
ATOM 741 N N . LYS A 1 90 ? 13.462 5.852 -12.609 1.00 91.44 90 LYS A N 1
ATOM 742 C CA . LYS A 1 90 ? 14.590 6.753 -12.868 1.00 91.44 90 LYS A CA 1
ATOM 743 C C . LYS A 1 90 ? 15.864 5.979 -13.223 1.00 91.44 90 LYS A C 1
ATOM 745 O O . LYS A 1 90 ? 16.495 6.296 -14.229 1.00 91.44 90 LYS A O 1
ATOM 750 N N . MET A 1 91 ? 16.222 4.964 -12.436 1.00 89.06 91 MET A N 1
ATOM 751 C CA . MET A 1 91 ? 17.405 4.132 -12.690 1.00 89.06 91 MET A CA 1
ATOM 752 C C . MET A 1 91 ? 17.300 3.368 -14.014 1.00 89.06 91 MET A C 1
ATOM 754 O O . MET A 1 91 ? 18.279 3.282 -14.752 1.00 89.06 91 MET A O 1
ATOM 758 N N . GLU A 1 92 ? 16.123 2.830 -14.342 1.00 87.38 92 GLU A N 1
ATOM 759 C CA . GLU A 1 92 ? 15.881 2.138 -15.613 1.00 87.38 92 GLU A CA 1
ATOM 760 C C . GLU A 1 92 ? 16.056 3.081 -16.811 1.00 87.38 92 GLU A C 1
ATOM 762 O O . GLU A 1 92 ? 16.669 2.704 -17.812 1.00 87.38 92 GLU A O 1
ATOM 767 N N . ASN A 1 93 ? 15.580 4.323 -16.696 1.00 87.31 93 ASN A N 1
ATOM 768 C CA . ASN A 1 93 ? 15.756 5.342 -17.727 1.00 87.31 93 ASN A CA 1
ATOM 769 C C . ASN A 1 93 ? 17.222 5.767 -17.887 1.00 87.31 93 ASN A C 1
ATOM 771 O O . ASN A 1 93 ? 17.705 5.861 -19.015 1.00 87.31 93 ASN A O 1
ATOM 775 N N . GLU A 1 94 ? 17.941 5.994 -16.783 1.00 91.25 94 GLU A N 1
ATOM 776 C CA . GLU A 1 94 ? 19.373 6.327 -16.809 1.00 91.25 94 GLU A CA 1
ATOM 777 C C . GLU A 1 94 ? 20.196 5.197 -17.430 1.00 91.25 94 GLU A C 1
ATOM 779 O O . GLU A 1 94 ? 21.011 5.444 -18.321 1.00 91.25 94 GLU A O 1
ATOM 784 N N . LYS A 1 95 ? 19.926 3.948 -17.032 1.00 87.62 95 LYS A N 1
ATOM 785 C CA . LYS A 1 95 ? 20.576 2.769 -17.605 1.00 87.62 95 LYS A CA 1
ATOM 786 C C . LYS A 1 95 ? 20.308 2.656 -19.102 1.00 87.62 95 LYS A C 1
ATOM 788 O O . LYS A 1 95 ? 21.240 2.487 -19.877 1.00 87.62 95 LYS A O 1
ATOM 793 N N . ARG A 1 96 ? 19.056 2.821 -19.532 1.00 85.81 96 ARG A N 1
ATOM 794 C CA . ARG A 1 96 ? 18.709 2.786 -20.957 1.00 85.81 96 ARG A CA 1
ATOM 795 C C . ARG A 1 96 ? 19.408 3.895 -21.746 1.00 85.81 96 ARG A C 1
ATOM 797 O O . ARG A 1 96 ? 19.877 3.644 -22.851 1.00 85.81 96 ARG A O 1
ATOM 804 N N . ALA A 1 97 ? 19.494 5.108 -21.201 1.00 87.94 97 ALA A N 1
ATOM 805 C CA . ALA A 1 97 ? 20.219 6.205 -21.839 1.00 87.94 97 ALA A CA 1
ATOM 806 C C . ALA A 1 97 ? 21.722 5.902 -21.962 1.00 87.94 97 ALA A C 1
ATOM 808 O O . ALA A 1 97 ? 22.318 6.178 -23.006 1.00 87.94 97 ALA A O 1
ATOM 809 N N . GLN A 1 98 ? 22.318 5.299 -20.930 1.00 87.38 98 GLN A N 1
ATOM 810 C CA . GLN A 1 98 ? 23.701 4.834 -20.965 1.00 87.38 98 GLN A CA 1
ATOM 811 C C . GLN A 1 98 ? 23.903 3.742 -22.022 1.00 87.38 98 GLN A C 1
ATOM 813 O O . GLN A 1 98 ? 24.797 3.886 -22.849 1.00 87.38 98 GLN A O 1
ATOM 818 N N . ASP A 1 99 ? 23.054 2.714 -22.055 1.00 88.38 99 ASP A N 1
ATOM 819 C CA . ASP A 1 99 ? 23.154 1.613 -23.022 1.00 88.38 99 ASP A CA 1
ATOM 820 C C . ASP A 1 99 ? 23.052 2.128 -24.472 1.00 88.38 99 ASP A C 1
ATOM 822 O O . ASP A 1 99 ? 23.788 1.687 -25.358 1.00 88.38 99 ASP A O 1
ATOM 826 N N . ILE A 1 100 ? 22.173 3.110 -24.717 1.00 87.56 100 ILE A N 1
ATOM 827 C CA . ILE A 1 100 ? 22.041 3.791 -26.015 1.00 87.56 100 ILE A CA 1
ATOM 828 C C . ILE A 1 100 ? 23.320 4.561 -26.360 1.00 87.56 100 ILE A C 1
ATOM 830 O O . ILE A 1 100 ? 23.839 4.433 -27.469 1.00 87.56 100 ILE A O 1
ATOM 834 N N . SER A 1 101 ? 23.835 5.354 -25.420 1.00 87.50 101 SER A N 1
ATOM 835 C CA . SER A 1 101 ? 25.081 6.108 -25.589 1.00 87.50 101 SER A CA 1
ATOM 836 C C . SER A 1 101 ? 26.255 5.174 -25.901 1.00 87.50 101 SER A C 1
ATOM 838 O O . SER A 1 101 ? 26.977 5.379 -26.876 1.00 87.50 101 SER A O 1
ATOM 840 N N . ASP A 1 102 ? 26.407 4.096 -25.133 1.00 90.06 102 ASP A N 1
ATOM 841 C CA . ASP A 1 102 ? 27.479 3.119 -25.300 1.00 90.06 102 ASP A CA 1
ATOM 842 C C . ASP A 1 102 ? 27.389 2.391 -26.652 1.00 90.06 102 ASP A C 1
ATOM 844 O O . ASP A 1 102 ? 28.426 2.139 -27.268 1.00 90.06 102 ASP A O 1
ATOM 848 N N . PHE A 1 103 ? 26.181 2.124 -27.164 1.00 89.19 103 PHE A N 1
ATOM 849 C CA . PHE A 1 103 ? 25.985 1.620 -28.528 1.00 89.19 103 PHE A CA 1
ATOM 850 C C . PHE A 1 103 ? 26.419 2.642 -29.592 1.00 89.19 103 PHE A C 1
ATOM 852 O O . PHE A 1 103 ? 27.206 2.312 -30.480 1.00 89.19 103 PHE A O 1
ATOM 859 N N . TYR A 1 104 ? 25.979 3.903 -29.489 1.00 87.75 104 TYR A N 1
ATOM 860 C CA . TYR A 1 104 ? 26.339 4.952 -30.455 1.00 87.75 104 TYR A CA 1
ATOM 861 C C . TYR A 1 104 ? 27.835 5.284 -30.468 1.00 87.75 104 TYR A C 1
ATOM 863 O O . TYR A 1 104 ? 28.391 5.569 -31.529 1.00 87.75 104 TYR A O 1
ATOM 871 N N . PHE A 1 105 ? 28.499 5.231 -29.313 1.00 91.75 105 PHE A N 1
ATOM 872 C CA . PHE A 1 105 ? 29.938 5.479 -29.191 1.00 91.75 105 PHE A CA 1
ATOM 873 C C . PHE A 1 105 ? 30.797 4.216 -29.371 1.00 91.75 105 PHE A C 1
ATOM 875 O O . PHE A 1 105 ? 32.005 4.265 -29.141 1.00 91.75 105 PHE A O 1
ATOM 882 N N . GLY A 1 106 ? 30.203 3.089 -29.782 1.00 85.62 106 GLY A N 1
ATOM 883 C CA . GLY A 1 106 ? 30.925 1.857 -30.115 1.00 85.62 106 GLY A CA 1
ATOM 884 C C . GLY A 1 106 ? 31.536 1.121 -28.918 1.00 85.62 106 GLY A C 1
ATOM 885 O O . GLY A 1 106 ? 32.371 0.238 -29.103 1.00 85.62 106 GLY A O 1
ATOM 886 N N . LYS A 1 107 ?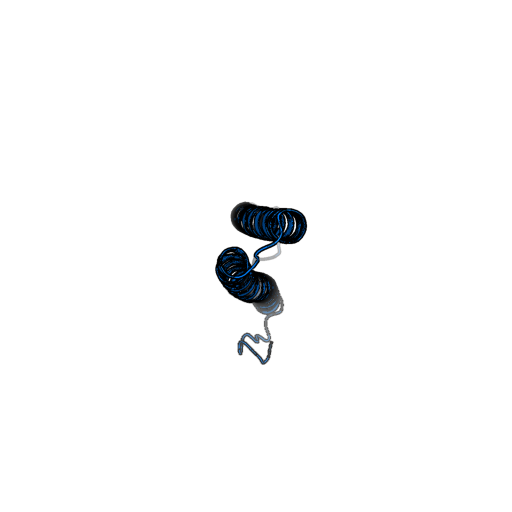 31.129 1.464 -27.691 1.00 86.81 107 LYS A N 1
ATOM 887 C CA . LYS A 1 107 ? 31.488 0.734 -26.465 1.00 86.81 107 LYS A CA 1
ATOM 888 C C . LYS A 1 107 ? 30.666 -0.548 -26.294 1.00 86.81 107 LYS A C 1
ATOM 890 O O . LYS A 1 107 ? 31.088 -1.442 -25.568 1.00 86.81 107 LYS A O 1
ATOM 895 N N . SER A 1 108 ? 29.524 -0.645 -26.977 1.00 80.44 108 SER A N 1
ATOM 896 C CA . SER A 1 108 ? 28.695 -1.847 -27.082 1.00 80.44 108 SER A CA 1
ATOM 897 C C . SER A 1 108 ? 28.330 -2.123 -28.542 1.00 80.44 108 SER A C 1
ATOM 899 O O . SER A 1 108 ? 28.015 -1.207 -29.296 1.00 80.44 108 SER A O 1
ATOM 901 N N . THR A 1 109 ? 28.337 -3.395 -28.940 1.00 77.44 109 THR A N 1
ATOM 902 C CA . THR A 1 109 ? 27.839 -3.864 -30.248 1.00 77.44 109 THR A CA 1
ATOM 903 C C . THR A 1 109 ? 26.397 -4.369 -30.186 1.00 77.44 109 THR A C 1
ATOM 905 O O . THR A 1 109 ? 25.811 -4.695 -31.219 1.00 77.44 109 THR A O 1
ATOM 908 N N . VAL A 1 110 ? 25.811 -4.438 -28.988 1.00 77.38 110 VAL A N 1
ATOM 909 C CA . VAL A 1 110 ? 24.442 -4.908 -28.770 1.00 77.38 110 VAL A CA 1
ATOM 910 C C . VAL A 1 110 ? 23.504 -3.708 -28.795 1.00 77.38 110 VAL A C 1
ATOM 912 O O . VAL A 1 110 ? 23.632 -2.808 -27.966 1.00 77.38 110 VAL A O 1
ATOM 915 N N . MET A 1 111 ? 22.556 -3.705 -29.736 1.00 72.62 111 MET A N 1
ATOM 916 C CA . MET A 1 111 ? 21.502 -2.692 -29.790 1.00 72.62 111 MET A CA 1
ATOM 917 C C . MET A 1 111 ? 20.579 -2.856 -28.567 1.00 72.62 111 MET A C 1
ATOM 919 O O . MET A 1 111 ? 20.017 -3.942 -28.387 1.00 72.62 111 MET A O 1
ATOM 923 N N . PRO A 1 112 ? 20.413 -1.820 -27.726 1.00 68.56 112 PRO A N 1
ATOM 924 C CA . PRO A 1 112 ? 19.509 -1.885 -26.581 1.00 68.56 112 PRO A CA 1
ATOM 925 C C . PRO A 1 112 ? 18.040 -2.007 -27.026 1.00 68.56 112 PRO A C 1
ATOM 927 O O . PRO A 1 112 ? 17.635 -1.364 -27.996 1.00 68.56 112 PRO A O 1
ATOM 930 N N . GLN A 1 113 ? 17.254 -2.828 -26.312 1.00 66.56 113 GLN A N 1
ATOM 931 C CA . GLN A 1 113 ? 15.811 -3.053 -26.542 1.00 66.56 113 GLN A CA 1
ATOM 932 C C . GLN A 1 113 ? 14.906 -2.288 -25.547 1.00 66.56 113 GLN A C 1
ATOM 934 O O . GLN A 1 113 ? 15.285 -2.022 -24.378 1.00 66.56 113 GLN A O 1
#

Radius of gyration: 23.46 Å; chains: 1; bounding box: 54×21×63 Å

pLDDT: mean 87.33, std 6.24, range [66.56, 95.44]

Foldseek 3Di:
DVVVPQDDPDPVSSVVVVVVVVLVVVVVVLVVVLVVLVVVLVVLVVVLVVDDDPVVNVVSVVVNVVSVVVNVVSVVVVVVSVVVVVVVVVVVVVVQVVQCVCCVVVVDVDDDD

Organism: NCBI:txid264455